Protein AF-A0A1A6GNK9-F1 (afdb_monomer_lite)

InterPro domains:
  IPR039575 Prolyl 3-hydroxylase [PTHR14049] (1-83)
  IPR044862 Prolyl 4-hydroxylase alpha subunit, Fe(2+) 2OG dioxygenase domain [PF13640] (3-59)

Secondary structure (DSSP, 8-state):
----EEE--EEEE-TTSSSEEEEE---TT-------STT--EEEPPEEEE------------GGG--HHHHHHHHHHHHHHHHHHHHT----TTS--

Structure (mmCIF, N/CA/C/O backbone):
data_AF-A0A1A6GNK9-F1
#
_entry.id   AF-A0A1A6GNK9-F1
#
loop_
_atom_site.group_PDB
_atom_site.id
_atom_site.type_symbol
_atom_site.label_atom_id
_atom_site.label_alt_id
_atom_site.label_comp_id
_atom_site.label_asym_id
_atom_site.label_entity_id
_atom_site.label_seq_id
_atom_site.pdbx_PDB_ins_code
_atom_site.Cartn_x
_atom_site.Cartn_y
_atom_site.Cartn_z
_atom_site.occupancy
_atom_site.B_iso_or_equiv
_atom_site.auth_seq_id
_atom_site.auth_comp_id
_atom_site.auth_asym_id
_atom_site.auth_atom_id
_atom_site.pdbx_PDB_model_num
ATOM 1 N N . MET A 1 1 ? -10.663 -6.988 -2.114 1.00 80.12 1 MET A N 1
ATOM 2 C CA . MET A 1 1 ? -10.494 -8.304 -1.477 1.00 80.12 1 MET A CA 1
ATOM 3 C C . MET A 1 1 ? -11.668 -8.605 -0.573 1.00 80.12 1 MET A C 1
ATOM 5 O O . MET A 1 1 ? -12.275 -9.632 -0.809 1.00 80.12 1 MET A O 1
ATOM 9 N N . ASN A 1 2 ? -12.053 -7.720 0.352 1.00 93.94 2 ASN A N 1
ATOM 10 C CA . ASN A 1 2 ? -13.307 -7.841 1.106 1.00 93.94 2 ASN A CA 1
ATOM 11 C C . ASN A 1 2 ? -13.723 -6.498 1.754 1.00 93.94 2 ASN A C 1
ATOM 13 O O . ASN A 1 2 ? -12.981 -5.515 1.639 1.00 93.94 2 ASN A O 1
ATOM 17 N N . ASP A 1 3 ? -14.900 -6.444 2.381 1.00 93.88 3 ASP A N 1
ATOM 18 C CA . ASP A 1 3 ? -15.477 -5.257 3.039 1.00 93.88 3 ASP A CA 1
ATOM 19 C C . ASP A 1 3 ? -16.228 -5.553 4.359 1.00 93.88 3 ASP A C 1
ATOM 21 O O . ASP A 1 3 ? -16.775 -4.643 4.981 1.00 93.88 3 ASP A O 1
ATOM 25 N N . ASP A 1 4 ? -16.191 -6.797 4.834 1.00 94.88 4 ASP A N 1
ATOM 26 C CA . ASP A 1 4 ? -16.867 -7.305 6.031 1.00 94.88 4 ASP A CA 1
ATOM 27 C C . ASP A 1 4 ? -16.002 -7.201 7.305 1.00 94.88 4 ASP A C 1
ATOM 29 O O . ASP A 1 4 ? -15.807 -8.165 8.047 1.00 94.88 4 ASP A O 1
ATOM 33 N N . PHE A 1 5 ? -15.460 -6.011 7.582 1.00 97.00 5 PHE A N 1
ATOM 34 C CA . PHE A 1 5 ? -14.634 -5.757 8.770 1.00 97.00 5 PHE A CA 1
ATOM 35 C C . PHE A 1 5 ? -14.750 -4.316 9.294 1.00 97.00 5 PHE A C 1
ATOM 37 O O . PHE A 1 5 ? -15.210 -3.412 8.596 1.00 97.00 5 PHE A O 1
ATOM 44 N N . GLU A 1 6 ? -14.303 -4.092 10.532 1.00 97.44 6 GLU A N 1
ATOM 45 C CA . GLU A 1 6 ? -14.210 -2.765 11.164 1.00 97.44 6 GLU A CA 1
ATOM 46 C C . GLU A 1 6 ? -12.756 -2.454 11.570 1.00 97.44 6 GLU A C 1
ATOM 48 O O . GLU A 1 6 ? -11.985 -3.354 11.917 1.00 97.44 6 GLU A O 1
ATOM 53 N N . GLY A 1 7 ? -12.370 -1.175 11.518 1.00 97.50 7 GLY A N 1
ATOM 54 C CA . GLY A 1 7 ? -10.984 -0.728 11.708 1.00 97.50 7 GLY A CA 1
ATOM 55 C C . GLY A 1 7 ? -10.092 -1.031 10.497 1.00 97.50 7 GLY A C 1
ATOM 56 O O . GLY A 1 7 ? -10.550 -1.041 9.351 1.00 97.50 7 GLY A O 1
ATOM 57 N N . GLY A 1 8 ? -8.804 -1.294 10.735 1.00 97.56 8 GLY A N 1
ATOM 58 C CA . GLY A 1 8 ? -7.873 -1.691 9.674 1.00 97.56 8 GLY A CA 1
ATOM 59 C C . GLY A 1 8 ? -7.464 -0.568 8.716 1.00 97.56 8 GLY A C 1
ATOM 60 O O . GLY A 1 8 ? -7.090 -0.849 7.572 1.00 97.56 8 GLY A O 1
ATOM 61 N N . GLU A 1 9 ? -7.563 0.696 9.135 1.00 97.81 9 GLU A N 1
ATOM 62 C CA . GLU A 1 9 ? -7.108 1.834 8.339 1.00 97.81 9 GLU A CA 1
ATOM 63 C C . GLU A 1 9 ? -5.621 1.724 8.015 1.00 97.81 9 GLU A C 1
ATOM 65 O O . GLU A 1 9 ? -4.800 1.442 8.887 1.00 97.81 9 GLU A O 1
ATOM 70 N N . PHE A 1 10 ? -5.279 1.993 6.756 1.00 97.81 10 PHE A N 1
ATOM 71 C CA . PHE A 1 10 ? -3.891 2.187 6.365 1.00 97.81 10 PHE A CA 1
ATOM 72 C C . PHE A 1 10 ? -3.481 3.604 6.757 1.00 97.81 10 PHE A C 1
ATOM 74 O O . PHE A 1 10 ? -4.194 4.555 6.430 1.00 97.81 10 PHE A O 1
ATOM 81 N N . ILE A 1 11 ? -2.366 3.753 7.459 1.00 98.44 11 ILE A N 1
ATOM 82 C CA . ILE A 1 11 ? -1.893 5.043 7.959 1.00 98.44 11 ILE A CA 1
ATOM 83 C C . ILE A 1 11 ? -0.481 5.330 7.482 1.00 98.44 11 ILE A C 1
ATOM 85 O O . ILE A 1 11 ? 0.337 4.418 7.413 1.00 98.44 11 ILE A O 1
ATOM 89 N N . PHE A 1 12 ? -0.208 6.603 7.222 1.00 98.38 12 PHE A N 1
ATOM 90 C CA . PHE A 1 12 ? 1.147 7.139 7.182 1.00 98.38 12 PHE A CA 1
ATOM 91 C C . PHE A 1 12 ? 1.435 7.843 8.504 1.00 98.38 12 PHE A C 1
ATOM 93 O O . PHE A 1 12 ? 0.523 8.398 9.132 1.00 98.38 12 PHE A O 1
ATOM 100 N N . THR A 1 13 ? 2.688 7.797 8.937 1.00 98.31 13 THR A N 1
ATOM 101 C CA . THR A 1 13 ? 3.131 8.399 10.192 1.00 98.31 13 THR A CA 1
ATOM 102 C C . THR A 1 13 ? 4.387 9.226 9.990 1.00 98.31 13 THR A C 1
ATOM 104 O O . THR A 1 13 ? 5.115 9.054 9.017 1.00 98.31 13 THR A O 1
ATOM 107 N N . GLU A 1 14 ? 4.678 10.078 10.964 1.00 97.38 14 GLU A N 1
ATOM 108 C CA . GLU A 1 14 ? 6.041 10.558 11.169 1.00 97.38 14 GLU A CA 1
ATOM 109 C C . GLU A 1 14 ? 6.965 9.392 11.576 1.00 97.38 14 GLU A C 1
ATOM 111 O O . GLU A 1 14 ? 6.519 8.277 11.882 1.00 97.38 14 GLU A O 1
ATOM 116 N N . ME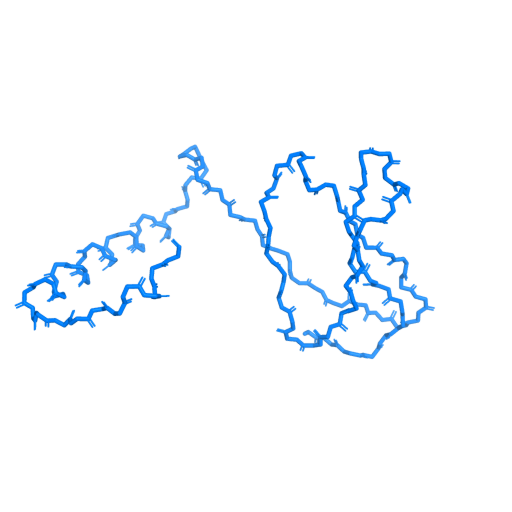T A 1 15 ? 8.271 9.655 11.641 1.00 94.56 15 MET A N 1
ATOM 117 C CA . MET A 1 15 ? 9.285 8.666 12.047 1.00 94.56 15 MET A CA 1
ATOM 118 C C . MET A 1 15 ? 9.098 8.129 13.479 1.00 94.56 15 MET A C 1
ATOM 120 O O . MET A 1 15 ? 9.668 7.099 13.828 1.00 94.56 15 MET A O 1
ATOM 124 N N . ASP A 1 16 ? 8.301 8.803 14.315 1.00 93.94 16 ASP A N 1
ATOM 125 C CA . ASP A 1 16 ? 7.982 8.367 15.681 1.00 93.94 16 ASP A CA 1
ATOM 126 C C . ASP A 1 16 ? 6.966 7.207 15.749 1.00 93.94 16 ASP A C 1
ATOM 128 O O . ASP A 1 16 ? 6.682 6.714 16.846 1.00 93.94 16 ASP A O 1
ATOM 132 N N . ALA A 1 17 ? 6.414 6.787 14.600 1.00 91.75 17 ALA A N 1
ATOM 133 C CA . ALA A 1 17 ? 5.384 5.756 14.441 1.00 91.75 17 ALA A CA 1
ATOM 134 C C . ALA A 1 17 ? 4.089 5.991 15.250 1.00 91.75 17 ALA A C 1
ATOM 136 O O . ALA A 1 17 ? 3.267 5.083 15.399 1.00 91.75 17 ALA A O 1
ATOM 137 N N . LYS A 1 18 ? 3.889 7.200 15.785 1.00 94.00 18 LYS A N 1
ATOM 138 C CA . LYS A 1 18 ? 2.757 7.570 16.649 1.00 94.00 18 LYS A CA 1
ATOM 139 C C . LYS A 1 18 ? 1.936 8.692 16.041 1.00 94.00 18 LYS A C 1
ATOM 141 O O . LYS A 1 18 ? 0.706 8.655 16.095 1.00 94.00 18 LYS A O 1
ATOM 146 N N . THR A 1 19 ? 2.606 9.682 15.470 1.00 97.56 19 THR A N 1
ATOM 147 C CA . THR A 1 19 ? 1.970 10.845 14.869 1.00 97.56 19 THR A CA 1
ATOM 148 C C . THR A 1 19 ? 1.459 10.462 13.487 1.00 97.56 19 THR A C 1
ATOM 150 O O . THR A 1 19 ? 2.235 10.288 12.553 1.00 97.56 19 THR A O 1
ATOM 153 N N . VAL A 1 20 ? 0.142 10.281 13.362 1.00 98.00 20 VAL A N 1
ATOM 154 C CA . VAL A 1 20 ? -0.514 9.925 12.095 1.00 98.00 20 VAL A CA 1
ATOM 155 C C . VAL A 1 20 ? -0.643 11.167 11.218 1.00 98.00 20 VAL A C 1
ATOM 157 O O . VAL A 1 20 ? -1.309 12.125 11.604 1.00 98.00 20 VAL A O 1
ATOM 160 N N . THR A 1 21 ? -0.062 11.123 10.022 1.00 97.56 21 THR A N 1
ATOM 161 C CA . THR A 1 21 ? -0.087 12.221 9.039 1.00 97.56 21 THR A CA 1
ATOM 162 C C . THR A 1 21 ? -1.182 12.030 7.994 1.00 97.56 21 THR A C 1
ATOM 164 O O . THR A 1 21 ? -1.775 12.997 7.520 1.00 97.56 21 THR A O 1
ATOM 167 N N . ALA A 1 22 ? -1.518 10.778 7.677 1.00 97.75 22 ALA A N 1
ATOM 168 C CA . ALA A 1 22 ? -2.632 10.433 6.805 1.00 97.75 22 ALA A CA 1
ATOM 169 C C . ALA A 1 22 ? -3.279 9.108 7.225 1.00 97.75 22 ALA A C 1
ATOM 171 O O . ALA A 1 22 ? -2.617 8.204 7.730 1.00 97.75 22 ALA A O 1
ATOM 172 N N . SER A 1 23 ? -4.588 8.983 6.997 1.00 98.00 23 SER A N 1
ATOM 173 C CA . SER A 1 23 ? -5.364 7.782 7.319 1.00 98.00 23 SER A CA 1
ATOM 174 C C . SER A 1 23 ? -6.338 7.471 6.192 1.00 98.00 23 SER A C 1
ATOM 176 O O . SER A 1 23 ? -7.208 8.275 5.862 1.00 98.00 23 SER A O 1
ATOM 178 N N . ILE A 1 24 ? -6.218 6.280 5.617 1.00 97.56 24 ILE A N 1
ATOM 179 C CA . ILE A 1 24 ? -7.008 5.835 4.479 1.00 97.56 24 ILE A CA 1
ATOM 180 C C . ILE A 1 24 ? -7.934 4.713 4.931 1.00 97.56 24 ILE A C 1
ATOM 182 O O . ILE A 1 24 ? -7.500 3.615 5.288 1.00 97.56 24 ILE A O 1
ATOM 186 N N . LYS A 1 25 ? -9.243 4.981 4.850 1.00 96.12 25 LYS A N 1
ATOM 187 C CA . LYS A 1 25 ? -10.262 3.951 5.051 1.00 96.12 25 LYS A CA 1
ATOM 188 C C . LYS A 1 25 ? -10.189 2.924 3.911 1.00 96.12 25 LYS A C 1
ATOM 190 O O . LYS A 1 25 ? -10.294 3.328 2.739 1.00 96.12 25 LYS A O 1
ATOM 195 N N . PRO A 1 26 ? -10.036 1.623 4.214 1.00 95.62 26 PRO A N 1
ATOM 196 C CA . PRO A 1 26 ? -10.025 0.588 3.194 1.00 95.62 26 PRO A CA 1
ATOM 197 C C . PRO A 1 26 ? -11.370 0.524 2.470 1.00 95.62 26 PRO A C 1
ATOM 199 O O . PRO A 1 26 ? -12.426 0.749 3.063 1.00 95.62 26 PRO A O 1
ATOM 202 N N . LYS A 1 27 ? -11.326 0.212 1.177 1.00 93.81 27 LYS A N 1
ATOM 203 C CA . LYS A 1 27 ? -12.501 -0.119 0.367 1.00 93.81 27 LYS A CA 1
ATOM 204 C C . LYS A 1 27 ? -12.137 -1.285 -0.539 1.00 93.81 27 LYS A C 1
ATOM 206 O O . LYS A 1 27 ? -11.003 -1.340 -1.020 1.00 93.81 27 LYS A O 1
ATOM 211 N N . CYS A 1 28 ? -13.076 -2.193 -0.789 1.00 93.31 28 CYS A N 1
ATOM 212 C CA . CYS A 1 28 ? -12.840 -3.274 -1.738 1.00 93.31 28 CYS A CA 1
ATOM 213 C C . CYS A 1 28 ? -12.427 -2.691 -3.106 1.00 93.31 28 CYS A C 1
ATOM 215 O O . CYS A 1 28 ? -13.046 -1.748 -3.594 1.00 93.31 28 CYS A O 1
ATOM 217 N N . GLY A 1 29 ? -11.328 -3.197 -3.675 1.00 91.88 29 GLY A N 1
ATOM 218 C CA . GLY A 1 29 ? -10.783 -2.750 -4.964 1.00 91.88 29 GLY A CA 1
ATOM 219 C C . GLY A 1 29 ? -9.916 -1.486 -4.922 1.00 91.88 29 GLY A C 1
ATOM 220 O O . GLY A 1 29 ? -9.289 -1.159 -5.922 1.00 91.88 29 GLY A O 1
ATOM 221 N N . ARG A 1 30 ? -9.822 -0.778 -3.788 1.00 94.94 30 ARG A N 1
ATOM 222 C CA . ARG A 1 30 ? -8.934 0.388 -3.668 1.00 94.94 30 ARG A CA 1
ATOM 223 C C . ARG A 1 30 ? -7.471 -0.047 -3.572 1.00 94.94 30 ARG A C 1
ATOM 225 O O . ARG A 1 30 ? -7.120 -0.808 -2.673 1.00 94.94 30 ARG A O 1
ATOM 232 N N . MET A 1 31 ? -6.635 0.519 -4.439 1.00 95.56 31 MET A N 1
ATOM 233 C CA . MET A 1 31 ? -5.177 0.399 -4.406 1.00 95.56 31 MET A CA 1
ATOM 234 C C . MET A 1 31 ? -4.546 1.687 -3.865 1.00 95.56 31 MET A C 1
ATOM 236 O O . MET A 1 31 ? -5.068 2.779 -4.089 1.00 95.56 31 MET A O 1
ATOM 240 N N . ILE A 1 32 ? -3.438 1.547 -3.140 1.00 95.56 32 ILE A N 1
ATOM 241 C CA . ILE A 1 32 ? -2.571 2.649 -2.713 1.00 95.56 32 ILE A CA 1
ATOM 242 C C . ILE A 1 32 ? -1.156 2.264 -3.146 1.00 95.56 32 ILE A C 1
ATOM 244 O O . ILE A 1 32 ? -0.741 1.131 -2.907 1.00 95.56 32 ILE A O 1
ATOM 248 N N . SER A 1 33 ? -0.440 3.190 -3.775 1.00 96.38 33 SER A N 1
ATOM 249 C CA . SER A 1 33 ? 0.954 3.036 -4.196 1.00 96.38 33 SER A CA 1
ATOM 250 C C . SER A 1 33 ? 1.765 4.222 -3.688 1.00 96.38 33 SER A C 1
ATOM 252 O O . SER A 1 33 ? 1.295 5.357 -3.743 1.00 96.38 33 SER A O 1
ATOM 254 N N . PHE A 1 34 ? 2.965 3.959 -3.190 1.00 96.12 34 PHE A N 1
ATOM 255 C CA . PHE A 1 34 ? 3.884 4.960 -2.653 1.00 96.12 34 PHE A CA 1
ATOM 256 C C . PHE A 1 34 ? 5.319 4.426 -2.768 1.00 96.12 34 PHE A C 1
ATOM 258 O O . PHE A 1 34 ? 5.517 3.219 -2.933 1.00 96.12 34 PHE A O 1
ATOM 265 N N . SER A 1 35 ? 6.320 5.306 -2.719 1.00 96.31 35 SER A N 1
ATOM 266 C CA . SER A 1 35 ? 7.729 4.899 -2.730 1.00 96.31 35 SER A CA 1
ATOM 267 C C . SER A 1 35 ? 8.102 4.187 -1.427 1.00 96.31 35 SER A C 1
ATOM 269 O O . SER A 1 35 ? 7.663 4.569 -0.346 1.00 96.31 35 SER A O 1
ATOM 271 N N . SER A 1 36 ? 8.955 3.165 -1.498 1.00 93.88 36 SER A N 1
ATOM 272 C CA . SER A 1 36 ? 9.391 2.392 -0.323 1.00 93.88 36 SER A CA 1
ATOM 273 C C . SER A 1 36 ? 10.452 3.094 0.536 1.00 93.88 36 SER A C 1
ATOM 275 O O . SER A 1 36 ? 11.044 2.459 1.408 1.00 93.88 36 SER A O 1
ATOM 277 N N . GLY A 1 37 ? 10.757 4.361 0.249 1.00 93.56 37 GLY A N 1
ATOM 278 C CA . GLY A 1 37 ? 11.781 5.120 0.952 1.00 93.56 37 GLY A CA 1
ATOM 279 C C . GLY A 1 37 ? 11.374 5.494 2.379 1.00 93.56 37 GLY A C 1
ATOM 280 O O . GLY A 1 37 ? 10.213 5.373 2.785 1.00 93.56 37 GLY A O 1
ATOM 281 N N . GLY A 1 38 ? 12.361 5.944 3.158 1.00 93.19 38 GLY A N 1
ATOM 282 C CA . GLY A 1 38 ? 12.177 6.320 4.564 1.00 93.19 38 GLY A CA 1
ATOM 283 C C . GLY A 1 38 ? 11.240 7.512 4.776 1.00 93.19 38 GLY A C 1
ATOM 284 O O . GLY A 1 38 ? 10.801 7.735 5.896 1.00 93.19 38 GLY A O 1
ATOM 285 N N . GLU A 1 39 ? 10.904 8.249 3.716 1.00 94.75 39 GLU A N 1
ATOM 286 C CA . GLU A 1 39 ? 9.910 9.323 3.714 1.00 94.75 39 GLU A CA 1
ATOM 287 C C . GLU A 1 39 ? 8.463 8.832 3.888 1.00 94.75 39 GLU A C 1
ATOM 289 O O . GLU A 1 39 ? 7.587 9.640 4.184 1.00 94.75 39 GLU A O 1
ATOM 294 N N . ASN A 1 40 ? 8.209 7.522 3.758 1.00 96.75 40 ASN A N 1
ATOM 295 C CA . ASN A 1 40 ? 6.875 6.937 3.905 1.00 96.75 40 ASN A CA 1
ATOM 296 C C . ASN A 1 40 ? 6.766 5.914 5.055 1.00 96.75 40 ASN A C 1
ATOM 298 O O . ASN A 1 40 ? 6.428 4.751 4.796 1.00 96.75 40 ASN A O 1
ATOM 302 N N . PRO A 1 41 ? 6.990 6.278 6.335 1.00 97.38 41 PRO A N 1
ATOM 303 C CA . PRO A 1 41 ? 6.621 5.410 7.449 1.00 97.38 41 PRO A CA 1
ATOM 304 C C . PRO A 1 41 ? 5.113 5.149 7.425 1.00 97.38 41 PRO A C 1
ATOM 306 O O . PRO A 1 41 ? 4.307 6.074 7.307 1.00 97.38 41 PRO A O 1
ATOM 309 N N . HIS A 1 42 ? 4.712 3.882 7.497 1.00 97.81 42 HIS A N 1
ATOM 310 C CA . HIS A 1 42 ? 3.311 3.503 7.359 1.00 97.81 42 HIS A CA 1
ATOM 311 C C . HIS A 1 42 ? 2.974 2.240 8.146 1.00 97.81 42 HIS A C 1
ATOM 313 O O . HIS A 1 42 ? 3.843 1.471 8.558 1.00 97.81 42 HIS A O 1
ATOM 319 N N . GLY A 1 43 ? 1.681 2.014 8.343 1.00 96.50 43 GLY A N 1
ATOM 320 C CA . GLY A 1 43 ? 1.183 0.854 9.062 1.00 96.50 43 GLY A CA 1
AT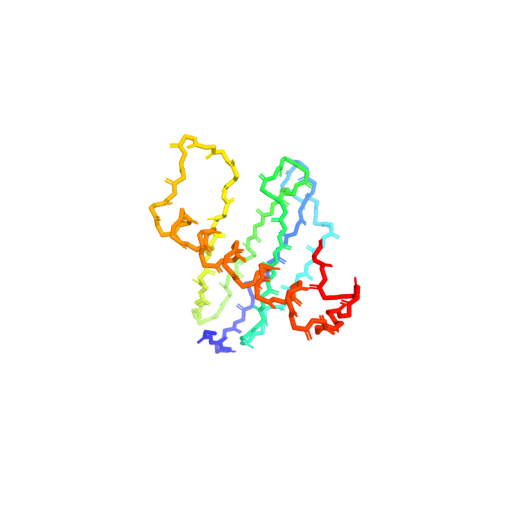OM 321 C C . GLY A 1 43 ? -0.308 0.634 8.868 1.00 96.50 43 GLY A C 1
ATOM 322 O O . GLY A 1 43 ? -0.975 1.317 8.090 1.00 96.50 43 GLY A O 1
ATOM 323 N N . VAL A 1 44 ? -0.839 -0.341 9.600 1.00 97.38 44 VAL A N 1
ATOM 324 C CA . VAL A 1 44 ? -2.265 -0.672 9.604 1.00 97.38 44 VAL A CA 1
ATOM 325 C C . VAL A 1 44 ? -2.771 -0.580 11.038 1.00 97.38 44 VAL A C 1
ATOM 327 O O . VAL A 1 44 ? -2.209 -1.207 11.936 1.00 97.38 44 VAL A O 1
ATOM 330 N N . LYS A 1 45 ? -3.826 0.209 11.266 1.00 97.75 45 LYS A N 1
ATOM 331 C CA . LYS A 1 45 ? -4.522 0.238 12.557 1.00 97.75 45 LYS A CA 1
ATOM 332 C C . LYS A 1 45 ? -5.139 -1.125 12.859 1.00 97.75 45 LYS A C 1
ATOM 334 O O . LYS A 1 45 ? -5.437 -1.900 11.954 1.00 97.75 45 LYS A O 1
ATOM 339 N N . ALA A 1 46 ? -5.371 -1.402 14.138 1.00 97.81 46 ALA A N 1
ATOM 340 C CA . ALA A 1 46 ? -5.992 -2.652 14.552 1.00 97.81 46 ALA A CA 1
ATOM 341 C C . ALA A 1 46 ? -7.337 -2.878 13.838 1.00 97.81 46 ALA A C 1
ATOM 343 O O . ALA A 1 46 ? -8.159 -1.966 13.713 1.00 97.81 46 ALA A O 1
ATOM 344 N N . VAL A 1 47 ? -7.553 -4.109 13.379 1.00 98.19 47 VAL A N 1
ATOM 345 C CA . VAL A 1 47 ? -8.877 -4.582 12.970 1.00 98.19 47 VAL A CA 1
ATOM 346 C C . VAL A 1 47 ? -9.641 -4.896 14.248 1.00 98.19 47 VAL A C 1
ATOM 348 O O . VAL A 1 47 ? -9.170 -5.675 15.074 1.00 98.19 47 VAL A O 1
ATOM 351 N N . THR A 1 48 ? -10.797 -4.269 14.435 1.00 98.31 48 THR A N 1
ATOM 352 C CA . THR A 1 48 ? -11.600 -4.419 15.658 1.00 98.31 48 THR A CA 1
ATOM 353 C C . THR A 1 48 ? -12.684 -5.482 15.520 1.00 98.31 48 THR A C 1
ATOM 355 O O . THR A 1 48 ? -13.202 -5.959 16.527 1.00 98.31 48 THR A O 1
ATOM 358 N N . LYS A 1 49 ? -13.027 -5.872 14.286 1.00 98.31 49 LYS A N 1
A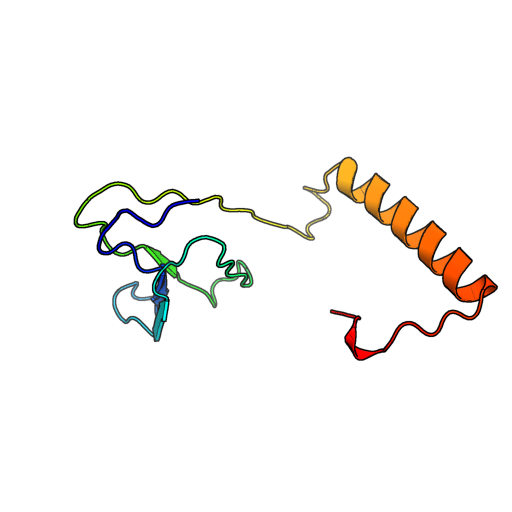TOM 359 C CA . LYS A 1 49 ? -14.024 -6.905 13.980 1.00 98.31 49 LYS A CA 1
ATOM 360 C C . LYS A 1 49 ? -13.803 -7.470 12.580 1.00 98.31 49 LYS A C 1
ATOM 362 O O . LYS A 1 49 ? -13.494 -6.712 11.665 1.00 98.31 49 LYS A O 1
ATOM 367 N N . GLY A 1 50 ? -14.048 -8.769 12.410 1.00 97.12 50 GLY A N 1
ATOM 368 C CA . GLY A 1 50 ? -13.903 -9.456 11.125 1.00 97.12 50 GLY A CA 1
ATOM 369 C C . GLY A 1 50 ? -12.437 -9.696 10.756 1.00 97.12 50 GLY A C 1
ATOM 370 O O . GLY A 1 50 ? -11.563 -9.713 11.622 1.00 97.12 50 GLY A O 1
ATOM 371 N N . GLN A 1 51 ? -12.169 -9.883 9.466 1.00 96.56 51 GLN A N 1
ATOM 372 C CA . GLN A 1 51 ? -10.826 -10.104 8.930 1.00 96.56 51 GLN A CA 1
ATOM 373 C C . GLN A 1 51 ? -10.588 -9.153 7.762 1.00 96.56 51 GLN A C 1
ATOM 375 O O . GLN A 1 51 ? -11.427 -9.040 6.884 1.00 96.56 51 GLN A O 1
ATOM 380 N N . ARG A 1 52 ? -9.436 -8.480 7.714 1.00 96.88 52 ARG A N 1
ATOM 381 C CA . ARG A 1 52 ? -9.049 -7.640 6.571 1.00 96.88 52 ARG A CA 1
ATOM 382 C C . ARG A 1 52 ? -8.090 -8.406 5.666 1.00 96.88 52 ARG A C 1
ATOM 384 O O . ARG A 1 52 ? -6.993 -8.749 6.102 1.00 96.88 52 ARG A O 1
ATOM 391 N N . CYS A 1 53 ? -8.454 -8.600 4.402 1.00 95.25 53 CYS A N 1
ATOM 392 C CA . CYS A 1 53 ? -7.583 -9.207 3.398 1.00 95.25 53 CYS A CA 1
ATOM 393 C C . CYS A 1 53 ? -6.933 -8.131 2.517 1.00 95.25 53 CYS A C 1
ATOM 395 O O . CYS A 1 53 ? -7.602 -7.229 2.005 1.00 95.25 53 CYS A O 1
ATOM 397 N N . ALA A 1 54 ? -5.618 -8.231 2.331 1.00 95.50 54 ALA A N 1
ATOM 398 C CA . ALA A 1 54 ? -4.840 -7.349 1.472 1.00 95.50 54 ALA A CA 1
ATOM 399 C C . ALA A 1 54 ? -3.750 -8.134 0.729 1.00 95.50 54 ALA A C 1
ATOM 401 O O . ALA A 1 54 ? -3.231 -9.117 1.247 1.00 95.50 54 ALA A O 1
ATOM 402 N N . VAL A 1 55 ? -3.397 -7.658 -0.461 1.00 96.12 55 VAL A N 1
ATOM 403 C CA . VAL A 1 55 ? -2.246 -8.083 -1.250 1.00 96.12 55 VAL A CA 1
ATOM 404 C C . VAL A 1 55 ? -1.314 -6.888 -1.242 1.00 96.12 55 VAL A C 1
ATOM 406 O O . VAL A 1 55 ? -1.731 -5.776 -1.573 1.00 96.12 55 VAL A O 1
ATOM 409 N N . ALA A 1 56 ? -0.087 -7.118 -0.800 1.00 94.88 56 ALA A N 1
ATOM 410 C CA . ALA A 1 56 ? 0.978 -6.139 -0.851 1.00 94.88 56 ALA A CA 1
ATOM 411 C C . ALA A 1 56 ? 1.961 -6.569 -1.936 1.00 94.88 56 ALA A C 1
ATOM 413 O O . ALA A 1 56 ? 2.293 -7.749 -2.045 1.00 94.88 56 ALA A O 1
ATOM 414 N N . LEU A 1 57 ? 2.371 -5.605 -2.750 1.00 94.81 57 LEU A N 1
ATOM 415 C CA . LEU A 1 57 ? 3.332 -5.784 -3.825 1.00 94.81 57 LEU A CA 1
ATOM 416 C C . LEU A 1 57 ? 4.465 -4.795 -3.589 1.00 94.81 57 LEU A C 1
ATOM 418 O O . LEU A 1 57 ? 4.217 -3.655 -3.191 1.00 94.81 57 LEU A O 1
ATOM 422 N N . TRP A 1 58 ? 5.686 -5.231 -3.861 1.00 93.25 58 TRP A N 1
ATOM 423 C CA . TRP A 1 58 ? 6.864 -4.380 -3.847 1.00 93.25 58 TRP A CA 1
ATOM 424 C C . TRP A 1 58 ? 7.517 -4.458 -5.211 1.00 93.25 58 TRP A C 1
ATOM 426 O O . TRP A 1 58 ? 7.709 -5.542 -5.752 1.00 93.25 58 TRP A O 1
ATOM 436 N N . PHE A 1 59 ? 7.854 -3.294 -5.747 1.00 91.25 59 PHE A N 1
ATOM 437 C CA . PHE A 1 59 ? 8.593 -3.173 -6.990 1.00 91.25 59 PHE A CA 1
ATOM 438 C C . PHE A 1 59 ? 9.955 -2.580 -6.676 1.00 91.25 59 PHE A C 1
ATOM 440 O O . PHE A 1 59 ? 10.077 -1.700 -5.824 1.00 91.25 59 PHE A O 1
ATOM 447 N N . THR A 1 60 ? 10.975 -3.058 -7.375 1.00 90.50 60 THR A N 1
ATOM 448 C CA . THR A 1 60 ? 12.334 -2.546 -7.253 1.00 90.50 60 THR A CA 1
ATOM 449 C C . THR A 1 60 ? 12.902 -2.254 -8.632 1.00 90.50 60 THR A C 1
ATOM 451 O O . THR A 1 60 ? 12.635 -2.974 -9.593 1.00 90.50 60 THR A O 1
ATOM 454 N N . LEU A 1 61 ? 13.666 -1.167 -8.721 1.00 88.56 61 LEU A N 1
ATOM 455 C CA . LEU A 1 61 ? 14.477 -0.832 -9.893 1.00 88.56 61 LEU A CA 1
ATOM 456 C C . LEU A 1 61 ? 15.937 -1.264 -9.712 1.00 88.56 61 LEU A C 1
ATOM 458 O O . LEU A 1 61 ? 16.750 -1.043 -10.607 1.00 88.56 61 LEU A O 1
ATOM 462 N N . ASP A 1 62 ? 16.283 -1.851 -8.563 1.00 91.75 62 ASP A N 1
ATOM 463 C CA . ASP A 1 62 ? 17.626 -2.363 -8.316 1.00 91.75 62 ASP A CA 1
ATOM 464 C C . ASP A 1 62 ? 17.909 -3.532 -9.279 1.00 91.75 62 ASP A C 1
ATOM 466 O O . ASP A 1 62 ? 17.223 -4.561 -9.213 1.00 91.75 62 ASP A O 1
ATOM 470 N N . PRO A 1 63 ? 18.906 -3.403 -10.176 1.00 90.06 63 PRO A N 1
ATOM 471 C CA . PRO A 1 63 ? 19.208 -4.427 -11.168 1.00 90.06 63 PRO A CA 1
ATOM 472 C C . PRO A 1 63 ? 19.628 -5.761 -10.541 1.00 90.06 63 PRO A C 1
ATOM 474 O O . PRO A 1 63 ? 19.515 -6.787 -11.210 1.00 90.06 63 PRO A O 1
ATOM 477 N N . LEU A 1 64 ? 20.078 -5.771 -9.279 1.00 94.19 64 LEU A N 1
ATOM 478 C CA . LEU A 1 64 ? 20.423 -6.995 -8.556 1.00 94.19 64 LEU A CA 1
ATOM 479 C C . LEU A 1 64 ? 19.215 -7.922 -8.360 1.00 94.19 64 LEU A C 1
ATOM 481 O O . LEU A 1 64 ? 19.378 -9.139 -8.323 1.00 94.19 64 LEU A O 1
ATOM 485 N N . TYR A 1 65 ? 18.012 -7.354 -8.256 1.00 91.81 65 TYR A N 1
ATOM 486 C CA . TYR A 1 65 ? 16.764 -8.080 -8.002 1.00 91.81 65 TYR A CA 1
ATOM 487 C C . TYR A 1 65 ? 15.840 -8.083 -9.222 1.00 91.81 65 TYR A C 1
ATOM 489 O O . TYR A 1 65 ? 14.622 -8.185 -9.091 1.00 91.81 65 TYR A O 1
ATOM 497 N N . ARG A 1 66 ? 16.404 -7.927 -10.423 1.00 89.94 66 ARG A N 1
ATOM 498 C CA . ARG A 1 66 ? 15.616 -7.883 -11.652 1.00 89.94 66 ARG A CA 1
ATOM 499 C C . ARG A 1 66 ? 15.036 -9.261 -11.965 1.00 89.94 66 ARG A C 1
ATOM 501 O O . ARG A 1 66 ? 15.772 -10.217 -12.194 1.00 89.94 66 ARG A O 1
ATOM 508 N N . GLU A 1 67 ? 13.712 -9.337 -12.008 1.00 90.88 67 GLU A N 1
ATOM 509 C CA . GLU A 1 67 ? 12.983 -10.551 -12.381 1.00 90.88 67 GLU A CA 1
ATOM 510 C C . GLU A 1 67 ? 13.101 -10.830 -13.888 1.00 90.88 67 GLU A C 1
ATOM 512 O O . GLU A 1 67 ? 13.186 -9.904 -14.704 1.00 90.88 67 GLU A O 1
ATOM 517 N N . LEU A 1 68 ? 13.094 -12.109 -14.274 1.00 90.00 68 LEU A N 1
ATOM 518 C CA . LEU A 1 68 ? 13.200 -12.520 -15.678 1.00 90.00 68 LEU A CA 1
ATOM 519 C C . LEU A 1 68 ? 12.016 -11.988 -16.495 1.00 90.00 68 LEU A C 1
ATOM 521 O O . LEU A 1 68 ? 12.175 -11.505 -17.615 1.00 90.00 68 LEU A O 1
ATOM 525 N N . GLU A 1 69 ? 10.836 -12.021 -15.892 1.00 89.88 69 GLU A N 1
ATOM 526 C CA . GLU A 1 69 ? 9.581 -11.521 -16.429 1.00 89.88 69 GLU A CA 1
ATOM 527 C C . GLU A 1 69 ? 9.668 -10.022 -16.726 1.00 89.88 69 GLU A C 1
ATOM 529 O O . GLU A 1 69 ? 9.097 -9.551 -17.711 1.00 89.88 69 GLU A O 1
ATOM 534 N N . ARG A 1 70 ? 10.441 -9.262 -15.933 1.00 88.62 70 ARG A N 1
ATOM 535 C CA . ARG A 1 70 ? 10.667 -7.842 -16.208 1.00 88.62 70 ARG A CA 1
ATOM 536 C C . ARG A 1 70 ? 11.484 -7.640 -17.479 1.00 88.62 70 ARG A C 1
ATOM 538 O O . ARG A 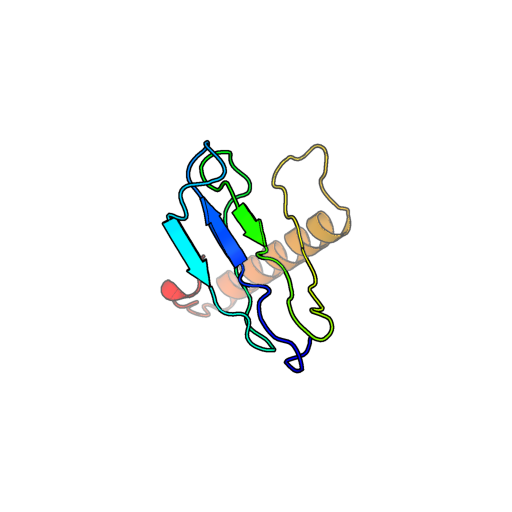1 70 ? 11.158 -6.755 -18.259 1.00 88.62 70 ARG A O 1
ATOM 545 N N . ILE A 1 71 ? 12.508 -8.463 -17.704 1.00 88.75 71 ILE A N 1
ATOM 546 C CA . ILE A 1 71 ? 13.331 -8.395 -18.921 1.00 88.75 71 ILE A CA 1
ATOM 547 C C . ILE A 1 71 ? 12.464 -8.673 -20.155 1.00 88.75 71 ILE A C 1
ATOM 549 O O . ILE A 1 71 ? 12.501 -7.908 -21.114 1.00 88.75 71 ILE A O 1
ATOM 553 N N . GLN A 1 72 ? 11.629 -9.712 -20.097 1.00 91.81 72 GLN A N 1
ATOM 554 C CA . GLN A 1 72 ? 10.695 -10.047 -21.177 1.00 91.81 72 GLN A CA 1
ATOM 555 C C . GLN A 1 72 ? 9.681 -8.925 -21.426 1.00 91.81 72 GLN A C 1
ATOM 557 O O . GLN A 1 72 ? 9.399 -8.582 -22.573 1.00 91.81 72 GLN A O 1
ATOM 562 N N . ALA A 1 73 ? 9.145 -8.322 -20.362 1.00 91.00 73 ALA A N 1
ATOM 563 C CA . ALA A 1 73 ? 8.247 -7.181 -20.487 1.00 91.00 73 ALA A CA 1
ATOM 564 C C . ALA A 1 73 ? 8.941 -5.989 -21.162 1.00 91.00 73 ALA A C 1
ATOM 566 O O . ALA A 1 73 ? 8.359 -5.380 -22.056 1.00 91.00 73 ALA A O 1
ATOM 567 N N . ASP A 1 74 ? 10.187 -5.689 -20.791 1.00 90.75 74 ASP A N 1
ATOM 568 C CA . ASP A 1 74 ? 10.951 -4.594 -21.391 1.00 90.75 74 ASP A CA 1
ATOM 569 C C . ASP A 1 74 ? 11.202 -4.833 -22.899 1.00 90.75 74 ASP A C 1
ATOM 571 O O . ASP A 1 74 ? 11.127 -3.890 -23.688 1.00 90.75 74 ASP A O 1
ATOM 575 N N . GLU A 1 75 ? 11.419 -6.083 -23.333 1.00 93.50 75 GLU A N 1
ATOM 576 C CA . GLU A 1 75 ? 11.504 -6.440 -24.761 1.00 93.50 75 GLU A CA 1
ATOM 577 C C . GLU A 1 75 ? 10.183 -6.187 -25.503 1.00 93.50 75 GLU A C 1
ATOM 579 O O . GLU A 1 75 ? 10.181 -5.600 -26.588 1.00 93.50 75 GLU A O 1
ATOM 584 N N . VAL A 1 76 ? 9.048 -6.578 -24.911 1.00 93.69 76 VAL A N 1
ATOM 585 C CA . VAL A 1 76 ? 7.716 -6.338 -25.492 1.00 93.69 76 VAL A CA 1
ATOM 586 C C . VAL A 1 76 ? 7.431 -4.841 -25.607 1.00 93.69 76 VAL A C 1
ATOM 588 O O . VAL A 1 76 ? 6.981 -4.393 -26.661 1.00 93.69 76 VAL A O 1
ATOM 591 N N . ILE A 1 77 ? 7.730 -4.056 -24.567 1.00 91.62 77 ILE A N 1
ATOM 592 C CA . ILE A 1 77 ? 7.574 -2.594 -24.593 1.00 91.62 77 ILE A CA 1
ATOM 593 C C . ILE A 1 77 ? 8.442 -1.978 -25.695 1.00 91.62 77 ILE A C 1
ATOM 595 O O . ILE A 1 77 ? 7.946 -1.176 -26.482 1.00 91.62 77 ILE A O 1
ATOM 599 N N . ALA A 1 78 ? 9.699 -2.410 -25.836 1.00 92.12 78 ALA A N 1
ATOM 600 C CA . ALA A 1 78 ? 10.579 -1.911 -26.890 1.00 92.12 78 ALA A CA 1
ATOM 601 C C . ALA A 1 78 ? 10.047 -2.211 -28.305 1.00 92.12 78 ALA A C 1
ATOM 603 O O . ALA A 1 78 ? 10.146 -1.359 -29.193 1.00 92.12 78 ALA A O 1
ATOM 604 N N . ILE A 1 79 ? 9.465 -3.397 -28.524 1.00 92.69 79 ILE A N 1
ATOM 605 C CA . ILE A 1 79 ? 8.814 -3.754 -29.794 1.00 92.69 79 ILE A CA 1
ATOM 606 C C . ILE A 1 79 ? 7.588 -2.864 -30.031 1.00 92.69 79 ILE A C 1
ATOM 608 O O . ILE A 1 79 ? 7.455 -2.288 -31.112 1.00 92.69 79 ILE A O 1
ATOM 612 N N . LEU A 1 80 ? 6.722 -2.700 -29.027 1.00 90.06 80 LEU A N 1
ATOM 613 C CA . LEU A 1 80 ? 5.531 -1.850 -29.126 1.00 90.06 80 LEU A CA 1
ATOM 614 C C . LEU A 1 80 ? 5.893 -0.392 -29.435 1.00 90.06 80 LEU A C 1
ATOM 616 O O . LEU A 1 80 ? 5.266 0.220 -30.297 1.00 90.06 80 LEU A O 1
ATOM 620 N N . ASP A 1 81 ? 6.946 0.145 -28.821 1.00 88.81 81 ASP A N 1
ATOM 621 C CA . ASP A 1 81 ? 7.425 1.506 -29.076 1.00 88.81 81 ASP A CA 1
ATOM 622 C C . ASP A 1 81 ? 7.985 1.691 -30.491 1.00 88.81 81 ASP A C 1
ATOM 624 O O . ASP A 1 81 ? 7.901 2.781 -31.069 1.00 88.81 81 ASP A O 1
ATOM 628 N N . GLN A 1 82 ? 8.604 0.653 -31.061 1.00 86.12 82 GLN A N 1
ATOM 629 C CA . GLN A 1 82 ? 9.046 0.672 -32.457 1.00 86.12 82 GLN A CA 1
ATOM 630 C C . GLN A 1 82 ? 7.847 0.651 -33.406 1.00 86.12 82 GLN A C 1
ATOM 632 O O . GLN A 1 82 ? 7.824 1.420 -34.368 1.00 86.12 82 GLN A O 1
ATOM 637 N N . GLU A 1 83 ? 6.845 -0.182 -33.128 1.00 82.38 83 GLU A N 1
ATOM 638 C CA . GLU A 1 83 ? 5.624 -0.261 -33.930 1.00 82.38 83 GLU A CA 1
ATOM 639 C C . GLU A 1 83 ? 4.794 1.030 -33.837 1.00 82.38 83 GLU A C 1
ATOM 641 O O . GLU A 1 83 ? 4.373 1.550 -34.870 1.00 82.38 83 GLU A O 1
ATOM 646 N N . HIS A 1 84 ? 4.652 1.639 -32.654 1.00 78.69 84 HIS A N 1
ATOM 647 C CA . HIS A 1 84 ? 4.020 2.955 -32.498 1.00 78.69 84 HIS A CA 1
ATOM 648 C C . HIS A 1 84 ? 4.727 4.040 -33.315 1.00 78.69 84 HIS A C 1
ATOM 650 O O . HIS A 1 84 ? 4.067 4.802 -34.028 1.00 78.69 84 HIS A O 1
ATOM 656 N N . ARG A 1 85 ? 6.066 4.083 -33.275 1.00 74.56 85 ARG A N 1
ATOM 657 C CA . ARG A 1 85 ? 6.857 5.033 -34.073 1.00 74.56 85 ARG A CA 1
ATOM 658 C C . ARG A 1 85 ? 6.715 4.809 -35.579 1.00 74.56 85 ARG A C 1
ATOM 660 O O . ARG A 1 85 ? 6.715 5.784 -36.325 1.00 74.56 85 ARG A O 1
ATOM 667 N N . LYS A 1 86 ? 6.565 3.560 -36.034 1.00 69.25 86 LYS A N 1
ATOM 668 C CA . LYS A 1 86 ? 6.306 3.233 -37.448 1.00 69.25 86 LYS A CA 1
ATOM 669 C C . LYS A 1 86 ? 4.883 3.585 -37.888 1.00 69.25 86 LYS A C 1
ATOM 671 O O . LYS A 1 86 ? 4.697 4.003 -39.027 1.00 69.25 86 LYS A O 1
ATOM 676 N N . HIS A 1 87 ? 3.896 3.421 -37.009 1.00 67.81 87 HIS A N 1
ATOM 677 C CA . HIS A 1 87 ? 2.479 3.612 -37.331 1.00 67.81 87 HIS A CA 1
ATOM 678 C C . HIS A 1 87 ? 1.931 5.017 -37.038 1.00 67.81 87 HIS A C 1
ATOM 680 O O . HIS A 1 87 ? 0.782 5.290 -37.382 1.00 67.81 87 HIS A O 1
ATOM 686 N N . GLY A 1 88 ? 2.721 5.924 -36.449 1.00 61.50 88 GLY A N 1
ATOM 687 C CA . GLY A 1 88 ? 2.295 7.305 -36.192 1.00 61.50 88 GLY A CA 1
ATOM 688 C C . GLY A 1 88 ? 1.088 7.403 -35.252 1.00 61.50 88 GLY A C 1
ATOM 689 O O . GLY A 1 88 ? 0.274 8.317 -35.377 1.00 61.50 88 GLY A O 1
ATOM 690 N N . LEU A 1 89 ? 0.937 6.445 -34.335 1.00 61.28 89 LEU A N 1
ATOM 691 C CA . LEU A 1 89 ? -0.115 6.479 -33.325 1.00 61.28 89 LEU A CA 1
ATOM 692 C C . LEU A 1 89 ? 0.303 7.472 -32.233 1.00 61.28 89 LEU A C 1
ATOM 694 O O . LEU A 1 89 ? 1.249 7.232 -31.488 1.00 61.28 89 LEU A O 1
ATOM 698 N N . ASN A 1 90 ? -0.384 8.617 -32.181 1.00 56.66 90 ASN A N 1
ATOM 699 C CA . ASN A 1 90 ? -0.203 9.636 -31.149 1.00 56.66 90 ASN A CA 1
ATOM 700 C C . ASN A 1 90 ? -0.627 9.070 -29.788 1.00 56.66 90 ASN A C 1
ATOM 702 O O . ASN A 1 90 ? -1.809 9.112 -29.442 1.00 56.66 90 ASN A O 1
ATOM 706 N N . ILE A 1 91 ? 0.331 8.558 -29.016 1.00 60.22 91 ILE A N 1
ATOM 707 C CA . ILE A 1 91 ? 0.128 8.313 -27.587 1.00 60.22 91 ILE A CA 1
ATOM 708 C C . ILE A 1 91 ? -0.077 9.682 -26.936 1.00 60.22 91 ILE A C 1
ATOM 710 O O . ILE A 1 91 ? 0.698 10.616 -27.159 1.00 60.22 91 ILE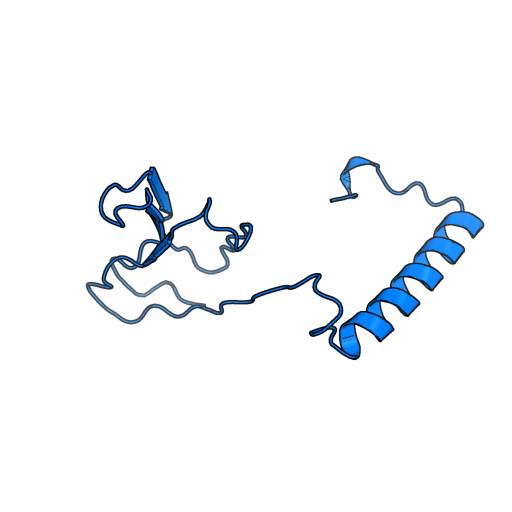 A O 1
ATOM 714 N N . ASN A 1 92 ? -1.169 9.835 -26.192 1.00 56.62 92 ASN A N 1
ATOM 715 C CA . ASN A 1 92 ? -1.460 11.074 -25.491 1.00 56.62 92 ASN A CA 1
ATOM 716 C C . ASN A 1 92 ? -0.382 11.283 -24.411 1.00 56.62 92 ASN A C 1
ATOM 718 O O . ASN A 1 92 ? -0.219 10.407 -23.567 1.00 56.62 92 ASN A O 1
ATOM 722 N N . PRO A 1 93 ? 0.309 12.436 -24.364 1.00 56.38 93 PRO A N 1
ATOM 723 C CA . PRO A 1 93 ? 1.374 12.694 -23.387 1.00 56.38 93 PRO A CA 1
ATOM 724 C C . PRO A 1 93 ? 0.945 12.603 -21.913 1.00 56.38 93 PRO A C 1
ATOM 726 O O . PRO A 1 93 ? 1.784 12.663 -21.026 1.00 56.38 93 PRO A O 1
ATOM 729 N N . LYS A 1 94 ? -0.363 12.513 -21.632 1.00 56.03 94 LYS A N 1
ATOM 730 C CA . LYS A 1 94 ? -0.911 12.289 -20.284 1.00 56.03 94 LYS A CA 1
ATOM 731 C C . LYS A 1 94 ? -0.918 10.820 -19.843 1.00 56.03 94 LYS A C 1
ATOM 733 O O . LYS A 1 94 ? -1.250 10.566 -18.690 1.00 56.03 94 LYS A O 1
ATOM 738 N N . ASP A 1 95 ? -0.603 9.896 -20.747 1.00 63.19 95 ASP A N 1
ATOM 739 C CA . ASP A 1 95 ? -0.563 8.454 -20.486 1.00 63.19 95 ASP A CA 1
ATOM 740 C C . ASP A 1 95 ? 0.860 7.958 -20.146 1.00 63.19 95 ASP A C 1
ATOM 742 O O . ASP A 1 95 ? 1.038 6.785 -19.820 1.00 63.19 95 ASP A O 1
ATOM 746 N N . GLU A 1 96 ? 1.869 8.837 -2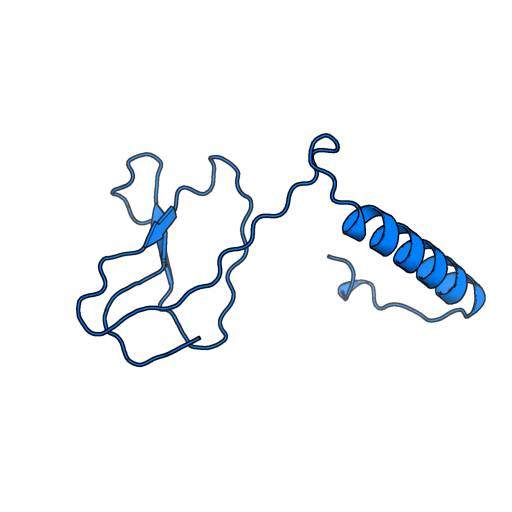0.189 1.00 45.75 96 GLU A N 1
ATOM 747 C CA . GLU A 1 96 ? 3.204 8.566 -19.645 1.00 45.75 96 GLU A CA 1
ATOM 748 C C . GLU A 1 96 ? 3.223 8.887 -18.137 1.00 45.75 96 GLU A C 1
ATOM 750 O O . GLU A 1 96 ? 2.786 9.961 -17.717 1.00 45.75 96 GLU A O 1
ATOM 755 N N . LEU A 1 97 ? 3.667 7.908 -17.338 1.00 48.97 97 LEU A N 1
ATOM 756 C CA . LEU A 1 97 ? 3.748 7.934 -15.867 1.00 48.97 97 LEU A CA 1
ATOM 757 C C . LEU A 1 97 ? 4.753 8.961 -15.330 1.00 48.97 97 LEU A C 1
ATOM 759 O O . LEU A 1 97 ? 5.878 9.026 -15.874 1.00 48.97 97 LEU A O 1
#

Organism: Neotoma lepida (NCBI:txid56216)

pLDDT: mean 89.45, std 12.53, range [45.75, 98.44]

Radius of gyration: 19.24 Å; chains: 1; bounding box: 37×25×54 Å

Sequence (97 aa):
MNDDFEGGEFIFTEMDAKTVTASIKPKCGRMISFSSGGENPHGVKAVTKGQRCAVALWFTLDPLYRELERIQADEVIAILDQEHRKHGLNINPKDEL

Foldseek 3Di:
DDDPFPFFWKFWADPVLPHTPDTHDDDVPDDDDDDPDPVTHIDTTDTPTDDDDDDDDDDDPPPVPDDPVNVVVVVVVVVVVVVCVVVVPDDPPVPDD